Protein AF-E8KE02-F1 (afdb_monomer)

Radius of gyr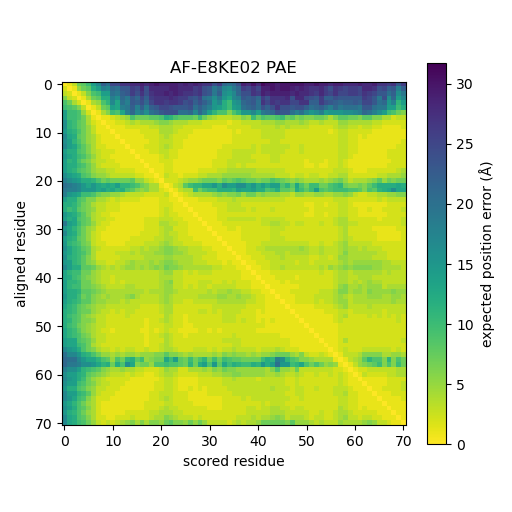ation: 13.88 Å; Cα contacts (8 Å, |Δi|>4): 106; chains: 1; bounding box: 49×18×30 Å

Solvent-accessible surface area (backbone atoms only — not comparable to full-atom values): 4544 Å² total; per-residue (Å²): 131,83,76,72,83,64,88,66,40,34,36,42,34,40,57,22,31,30,50,48,76,94,84,40,68,51,78,43,66,69,49,77,47,54,76,89,68,84,86,82,92,84,75,64,88,90,68,44,65,69,58,52,55,34,47,77,66,69,71,35,56,77,73,45,68,40,78,47,74,57,116

Mean predicted aligned error: 5.34 Å

InterPro domains:
  IPR027417 P-loop containing nucleoside triphosphate hydrolase [G3DSA:3.40.50.300] (1-69)
  IPR027417 P-loop containing nucleoside triphosphate hydrolase [SSF52540] (9-66)

Sequence (71 aa):
MSFQEHNMPNINIHNALFSLAQHNKLSIESLEIKTHDFWVIVGGNGSGKTAFAQALHNSLSLYSGEYQNSF

Organism: NCBI:txid887324

Structure (mmCIF, N/CA/C/O backbone):
data_AF-E8KE02-F1
#
_entry.id   AF-E8KE02-F1
#
loop_
_atom_site.group_PDB
_atom_site.id
_atom_site.type_symbol
_atom_site.label_atom_id
_atom_site.label_alt_id
_atom_site.label_comp_id
_atom_site.label_asym_id
_atom_site.label_entity_id
_atom_site.label_seq_id
_atom_site.pdbx_PDB_ins_code
_atom_site.Cartn_x
_atom_site.Cartn_y
_atom_site.Cartn_z
_atom_site.occupancy
_atom_site.B_iso_or_equiv
_atom_site.auth_seq_id
_atom_site.auth_comp_id
_atom_site.auth_asym_id
_atom_site.auth_atom_id
_atom_site.pdbx_PDB_model_num
ATOM 1 N N . MET A 1 1 ? -35.627 6.902 9.351 1.00 40.25 1 MET A N 1
ATOM 2 C CA . MET A 1 1 ? -34.804 5.838 9.960 1.00 40.25 1 MET A CA 1
ATOM 3 C C . MET A 1 1 ? -33.373 6.091 9.544 1.00 40.25 1 MET A C 1
ATOM 5 O O . MET A 1 1 ? -33.010 5.794 8.416 1.00 40.25 1 MET A O 1
ATOM 9 N N . SER A 1 2 ? -32.603 6.746 10.404 1.00 46.31 2 SER A N 1
ATOM 10 C CA . SER A 1 2 ? -31.152 6.816 10.273 1.00 46.31 2 SER A CA 1
ATOM 11 C C . SER A 1 2 ? -30.637 5.414 10.571 1.00 46.31 2 SER A C 1
ATOM 13 O O . SER A 1 2 ? -30.679 4.972 11.717 1.00 46.31 2 SER A O 1
ATOM 15 N N . PHE A 1 3 ? -30.251 4.676 9.532 1.00 53.75 3 PHE A N 1
ATOM 16 C CA . PHE A 1 3 ? -29.446 3.480 9.726 1.00 53.75 3 PHE A CA 1
ATOM 17 C C . PHE A 1 3 ? -28.191 3.949 10.462 1.00 53.75 3 PHE A C 1
ATOM 19 O O . PHE A 1 3 ? -27.451 4.780 9.943 1.00 53.75 3 PHE A O 1
ATOM 26 N N . GLN A 1 4 ? -28.010 3.518 11.711 1.00 54.06 4 GLN A N 1
ATOM 27 C CA . GLN A 1 4 ? -26.711 3.657 12.353 1.00 54.06 4 GLN A CA 1
ATOM 28 C C . GLN A 1 4 ? -25.715 2.939 11.440 1.00 54.06 4 GLN A C 1
ATOM 30 O O . GLN A 1 4 ? -26.002 1.812 11.031 1.00 54.06 4 GLN A O 1
ATOM 35 N N . GLU A 1 5 ? -24.610 3.597 11.078 1.00 56.94 5 GLU A N 1
ATOM 36 C CA . GLU A 1 5 ? -23.481 2.974 10.383 1.00 56.94 5 GLU A CA 1
ATOM 37 C C . GLU A 1 5 ? -22.963 1.832 11.263 1.00 56.94 5 GLU A C 1
ATO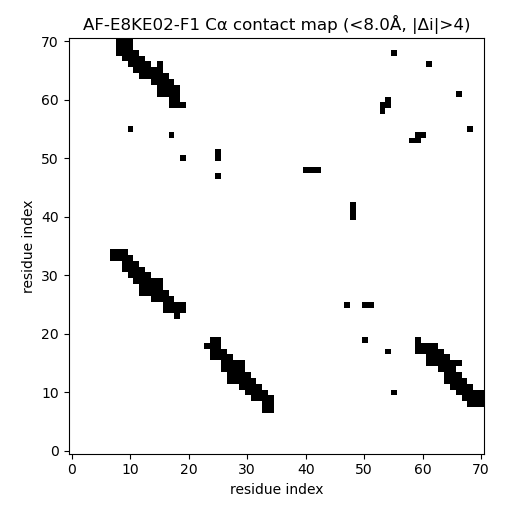M 39 O O . GLU A 1 5 ? -22.089 1.989 12.112 1.00 56.94 5 GLU A O 1
ATOM 44 N N . HIS A 1 6 ? -23.579 0.663 11.118 1.00 60.97 6 HIS A N 1
ATOM 45 C CA . HIS A 1 6 ? -23.010 -0.598 11.545 1.00 60.97 6 HIS A CA 1
ATOM 46 C C . HIS A 1 6 ? -21.665 -0.676 10.835 1.00 60.97 6 HIS A C 1
ATOM 48 O O . HIS A 1 6 ? -21.671 -0.524 9.619 1.00 60.97 6 HIS A O 1
ATOM 54 N N . ASN A 1 7 ? -20.560 -0.822 11.575 1.00 73.25 7 ASN A N 1
ATOM 55 C CA . ASN A 1 7 ? -19.178 -0.776 11.084 1.00 73.25 7 ASN A CA 1
ATOM 56 C C . ASN A 1 7 ? -19.022 -1.518 9.744 1.00 73.25 7 ASN A C 1
ATOM 58 O O . ASN A 1 7 ? -18.797 -2.730 9.722 1.00 73.25 7 ASN A O 1
ATOM 62 N N . MET A 1 8 ? -19.229 -0.798 8.639 1.00 87.44 8 MET A N 1
ATOM 63 C CA . MET A 1 8 ? -19.276 -1.393 7.315 1.00 87.44 8 MET A CA 1
ATOM 64 C C . MET A 1 8 ? -17.844 -1.712 6.913 1.00 87.44 8 MET A C 1
ATOM 66 O O . MET A 1 8 ? -16.970 -0.860 7.113 1.00 87.44 8 MET A O 1
ATOM 70 N N . PRO A 1 9 ? -17.608 -2.899 6.330 1.00 93.00 9 PRO A N 1
ATOM 71 C CA . PRO A 1 9 ? -16.330 -3.226 5.739 1.00 93.00 9 PRO A CA 1
ATOM 72 C C . PRO A 1 9 ? -15.810 -2.088 4.865 1.00 93.00 9 PRO A C 1
ATOM 74 O O . PRO A 1 9 ? -16.526 -1.508 4.038 1.00 93.00 9 PRO A O 1
ATOM 77 N N . ASN A 1 10 ? -14.560 -1.745 5.108 1.00 94.19 10 ASN A N 1
ATOM 78 C CA . ASN A 1 10 ? -13.838 -0.702 4.418 1.00 94.19 10 ASN A CA 1
ATOM 79 C C . ASN A 1 10 ? -12.352 -1.057 4.327 1.00 94.19 10 ASN A C 1
ATOM 81 O O . ASN A 1 10 ? -11.836 -1.925 5.045 1.00 94.19 10 ASN A O 1
ATOM 85 N N . ILE A 1 11 ? -11.674 -0.346 3.436 1.00 94.38 11 ILE A N 1
ATOM 86 C CA . ILE A 1 11 ? -10.220 -0.259 3.403 1.00 94.38 11 ILE A CA 1
ATOM 87 C C . ILE A 1 11 ? -9.842 1.162 3.783 1.00 94.38 11 ILE A C 1
ATOM 89 O O . ILE A 1 11 ? -10.357 2.110 3.195 1.00 94.38 11 ILE A O 1
ATOM 93 N N . ASN A 1 12 ? -8.914 1.287 4.724 1.00 95.75 12 ASN A N 1
ATOM 94 C CA . ASN A 1 12 ? -8.300 2.543 5.123 1.00 95.75 12 ASN A CA 1
ATOM 95 C C . ASN A 1 12 ? -6.780 2.427 5.018 1.00 95.75 12 ASN A C 1
ATOM 97 O O . ASN A 1 12 ? -6.170 1.503 5.564 1.00 95.75 12 ASN A O 1
ATOM 101 N N . ILE A 1 13 ? -6.170 3.364 4.298 1.00 96.56 13 ILE A N 1
ATOM 102 C CA . ILE A 1 13 ? -4.726 3.470 4.102 1.00 96.56 13 ILE A CA 1
ATOM 103 C C . ILE A 1 13 ? -4.302 4.891 4.453 1.00 96.56 13 ILE A C 1
ATOM 105 O O . ILE A 1 13 ? -4.826 5.837 3.866 1.00 96.56 13 ILE A O 1
ATOM 109 N N . HIS A 1 14 ? -3.322 5.045 5.343 1.00 98.00 14 HIS A N 1
ATOM 110 C CA . HIS A 1 14 ? -2.764 6.351 5.698 1.00 98.00 14 HIS A CA 1
ATOM 111 C C . HIS A 1 14 ? -1.240 6.300 5.779 1.00 98.00 14 HIS A C 1
ATOM 113 O O . HIS A 1 14 ? -0.666 5.515 6.538 1.00 98.00 14 HIS A O 1
ATOM 119 N N . ASN A 1 15 ? -0.583 7.159 4.994 1.00 97.81 15 ASN A N 1
ATOM 120 C CA . ASN A 1 15 ? 0.872 7.298 4.896 1.00 97.81 15 ASN A CA 1
ATOM 121 C C . ASN A 1 15 ? 1.598 5.946 4.800 1.00 97.81 15 ASN A C 1
ATOM 123 O O . ASN A 1 15 ? 2.623 5.718 5.450 1.00 97.81 15 ASN A O 1
ATOM 127 N N . ALA A 1 16 ? 1.037 5.032 4.008 1.00 97.44 16 ALA A N 1
ATOM 128 C CA . ALA A 1 16 ? 1.489 3.656 3.932 1.00 97.44 16 ALA A CA 1
ATOM 129 C C . ALA A 1 16 ? 2.576 3.483 2.872 1.00 97.44 16 ALA A C 1
ATOM 131 O O . ALA A 1 16 ? 2.431 3.903 1.721 1.00 97.44 16 ALA A O 1
ATOM 132 N N . LEU A 1 17 ? 3.644 2.787 3.256 1.00 97.00 17 LEU A N 1
ATOM 133 C CA . LEU A 1 17 ? 4.664 2.293 2.341 1.00 97.00 17 LEU A CA 1
ATOM 134 C C . LEU A 1 17 ? 4.561 0.773 2.265 1.00 97.00 17 LEU A C 1
ATOM 136 O O . LEU A 1 17 ? 4.768 0.091 3.265 1.00 97.00 17 LEU A O 1
ATOM 140 N N . PHE A 1 18 ? 4.309 0.222 1.081 1.00 96.19 18 PHE A N 1
ATOM 141 C CA . PHE A 1 18 ? 4.303 -1.224 0.847 1.00 96.19 18 PHE A CA 1
ATOM 142 C C . PHE A 1 18 ? 5.601 -1.663 0.179 1.00 96.19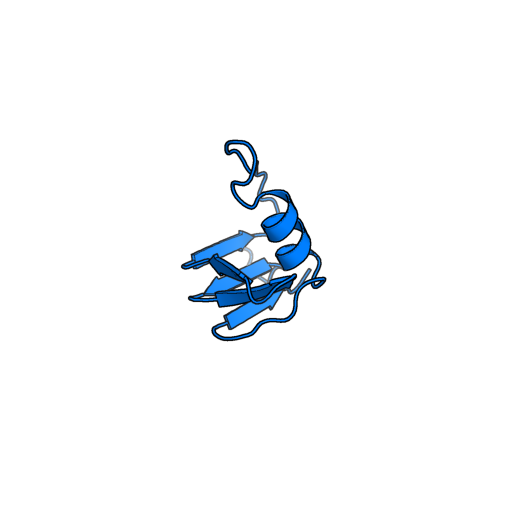 18 PHE A C 1
ATOM 144 O O . PHE A 1 18 ? 6.098 -1.008 -0.738 1.00 96.19 18 PHE A O 1
ATOM 151 N N . SER A 1 19 ? 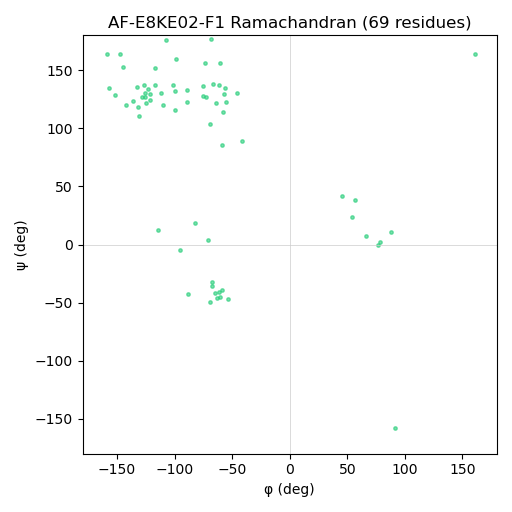6.165 -2.780 0.634 1.00 94.81 19 SER A N 1
ATOM 152 C CA . SER A 1 19 ? 7.395 -3.332 0.063 1.00 94.81 19 SER A CA 1
ATOM 153 C C . SER A 1 19 ? 7.131 -4.004 -1.279 1.00 94.81 19 SER A C 1
ATOM 155 O O . SER A 1 19 ? 6.285 -4.888 -1.375 1.00 94.81 19 SER A O 1
ATOM 157 N N . LEU A 1 20 ? 7.894 -3.613 -2.298 1.00 91.50 20 LEU A N 1
ATOM 158 C CA . LEU A 1 20 ? 7.941 -4.254 -3.611 1.00 91.50 20 LEU A CA 1
ATOM 159 C C . LEU A 1 20 ? 9.261 -5.024 -3.775 1.00 91.50 20 LEU A C 1
ATOM 161 O O . LEU A 1 20 ? 10.154 -4.967 -2.925 1.00 91.50 20 LEU A O 1
ATOM 165 N N . ALA A 1 21 ? 9.403 -5.735 -4.895 1.00 84.88 21 ALA A N 1
ATOM 166 C CA . ALA A 1 21 ? 10.667 -6.363 -5.265 1.00 84.88 21 ALA A CA 1
ATOM 167 C C . ALA A 1 21 ? 11.799 -5.325 -5.431 1.00 84.88 21 ALA A C 1
ATOM 169 O O . ALA A 1 21 ? 11.552 -4.154 -5.726 1.00 84.88 21 ALA A O 1
ATOM 170 N N . GLN A 1 22 ? 13.049 -5.782 -5.281 1.00 80.06 22 GLN A N 1
ATOM 171 C CA . GLN A 1 22 ? 14.265 -4.991 -5.540 1.00 80.06 22 GLN A CA 1
ATOM 172 C C . GLN A 1 22 ? 14.360 -3.682 -4.731 1.00 80.06 22 GLN A C 1
ATOM 174 O O . GLN A 1 22 ? 14.824 -2.669 -5.238 1.00 80.06 22 GLN A O 1
ATOM 179 N N . HIS A 1 23 ? 13.931 -3.703 -3.464 1.00 79.50 23 HIS A N 1
ATOM 180 C CA . HIS A 1 23 ? 13.955 -2.556 -2.538 1.00 79.50 23 HIS A CA 1
ATOM 181 C C . HIS A 1 23 ? 13.031 -1.377 -2.889 1.00 79.50 23 HIS A C 1
ATOM 183 O O . HIS A 1 23 ? 13.049 -0.367 -2.184 1.00 79.50 23 HIS A O 1
ATOM 189 N N . ASN A 1 24 ? 12.168 -1.506 -3.898 1.00 90.31 24 ASN A N 1
ATOM 190 C CA . ASN A 1 24 ? 11.193 -0.467 -4.219 1.00 90.31 24 ASN A CA 1
ATOM 191 C C . ASN A 1 24 ? 10.045 -0.421 -3.201 1.00 90.31 24 ASN A C 1
ATOM 193 O O . ASN A 1 24 ? 9.737 -1.410 -2.526 1.00 90.31 24 ASN A O 1
ATOM 197 N N . LYS A 1 25 ? 9.393 0.741 -3.104 1.00 94.81 25 LYS A N 1
ATOM 198 C CA . LYS A 1 25 ? 8.228 0.964 -2.243 1.00 94.81 25 LYS A CA 1
ATOM 199 C C . LYS A 1 25 ? 7.075 1.545 -3.052 1.00 94.81 25 LYS A C 1
ATOM 201 O O . LYS A 1 25 ? 7.285 2.441 -3.865 1.00 94.81 25 LYS A O 1
ATOM 206 N N . LEU A 1 26 ? 5.867 1.047 -2.812 1.00 95.44 26 LEU A N 1
ATOM 207 C CA . LEU A 1 26 ? 4.638 1.721 -3.220 1.00 95.44 26 LEU A CA 1
ATOM 208 C C . LEU A 1 26 ? 4.224 2.658 -2.086 1.00 95.44 26 LEU A C 1
ATOM 210 O O . LEU A 1 26 ? 4.032 2.189 -0.967 1.00 95.44 26 LEU A O 1
ATOM 214 N N . SER A 1 27 ? 4.091 3.949 -2.380 1.00 95.88 27 SER A N 1
ATOM 215 C CA . SER A 1 27 ? 3.588 4.943 -1.430 1.00 95.88 27 SER A CA 1
ATOM 216 C C . SER A 1 27 ? 2.117 5.233 -1.692 1.00 95.88 27 SER A C 1
ATOM 218 O O . SER A 1 27 ? 1.734 5.467 -2.839 1.00 95.88 27 SER A O 1
ATOM 220 N N . ILE A 1 28 ? 1.308 5.228 -0.635 1.00 96.19 28 ILE A N 1
ATOM 221 C CA . ILE A 1 28 ? -0.090 5.657 -0.653 1.00 96.19 28 ILE A CA 1
ATOM 222 C C . ILE A 1 28 ? -0.283 6.622 0.519 1.00 96.19 28 ILE A C 1
ATOM 224 O O . ILE A 1 28 ? -0.228 6.215 1.679 1.00 96.19 28 ILE A O 1
ATOM 228 N N . GLU A 1 29 ? -0.493 7.904 0.216 1.00 96.81 29 GLU A N 1
ATOM 229 C CA . GLU A 1 29 ? -0.664 8.948 1.238 1.00 96.81 29 GLU A CA 1
ATOM 230 C C . GLU A 1 29 ? -1.988 8.794 1.990 1.00 96.81 29 GLU A C 1
ATOM 232 O O . GLU A 1 29 ? -2.016 8.794 3.218 1.00 96.81 29 GLU A O 1
ATOM 237 N N . SER A 1 30 ? -3.090 8.632 1.260 1.00 96.50 30 SER A N 1
ATOM 238 C CA . SER A 1 30 ? -4.407 8.415 1.848 1.00 96.50 30 SER A CA 1
ATOM 239 C C . SER A 1 30 ? -5.325 7.716 0.854 1.00 96.50 30 SER A C 1
ATOM 241 O O . SER A 1 30 ? -5.375 8.096 -0.319 1.00 96.50 30 SER A O 1
ATOM 243 N N . LEU A 1 31 ? -6.047 6.702 1.318 1.00 95.56 31 LEU A N 1
ATOM 244 C CA . LEU A 1 31 ? -7.103 6.043 0.560 1.00 95.56 31 LEU A CA 1
ATOM 245 C C . LEU A 1 31 ? -8.142 5.473 1.522 1.00 95.56 31 LEU A C 1
ATOM 247 O O . LEU A 1 31 ? -7.801 4.696 2.409 1.00 95.56 31 LEU A O 1
ATOM 251 N N . GLU A 1 32 ? -9.405 5.802 1.279 1.00 95.44 32 GLU A N 1
ATOM 252 C CA . GLU A 1 32 ? -10.556 5.184 1.930 1.00 95.44 32 GLU A CA 1
ATOM 253 C C . GLU A 1 32 ? -11.440 4.567 0.839 1.00 95.44 32 GLU A C 1
ATOM 255 O O . GLU A 1 32 ? -11.750 5.233 -0.150 1.00 95.44 32 GLU A O 1
ATOM 260 N N . ILE A 1 33 ? -11.818 3.298 1.000 1.00 93.88 33 ILE A N 1
ATOM 261 C CA 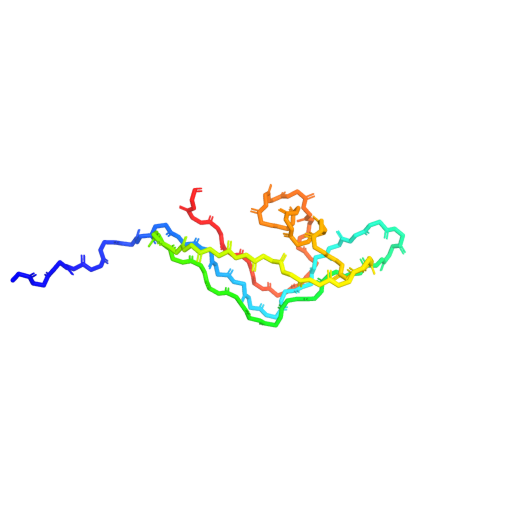. ILE A 1 33 ? -12.787 2.611 0.132 1.00 93.88 33 ILE A CA 1
ATOM 262 C C . ILE A 1 33 ? -13.888 2.053 1.017 1.00 93.88 33 ILE A C 1
ATOM 264 O O . ILE A 1 33 ? -13.625 1.238 1.907 1.00 93.88 33 ILE A O 1
ATOM 268 N N . LYS A 1 34 ? -15.120 2.470 0.753 1.00 94.31 34 LYS A N 1
ATOM 269 C CA . LYS A 1 34 ? -16.316 2.089 1.504 1.00 94.31 34 LYS A CA 1
ATOM 270 C C . LYS A 1 34 ? -17.068 0.976 0.794 1.00 94.31 34 LYS A C 1
ATOM 272 O O . LYS A 1 34 ? -16.936 0.753 -0.411 1.00 94.31 34 L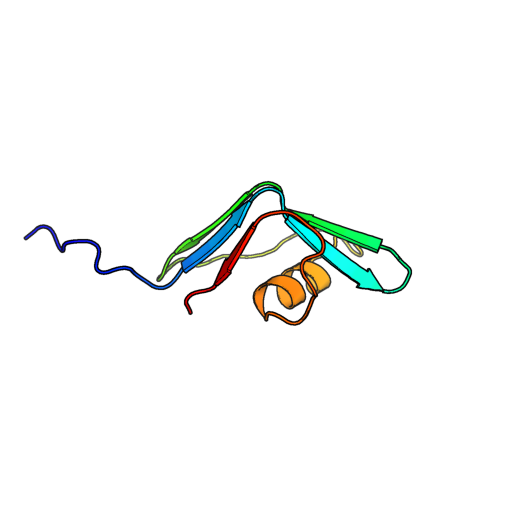YS A O 1
ATOM 277 N N . THR A 1 35 ? -17.905 0.268 1.547 1.00 92.94 35 THR A N 1
ATOM 278 C CA . THR A 1 35 ? -18.862 -0.661 0.940 1.00 92.94 35 THR A CA 1
ATOM 279 C C . THR A 1 35 ? -19.729 0.097 -0.078 1.00 92.94 35 THR A C 1
ATOM 281 O O . THR A 1 35 ? -20.254 1.161 0.241 1.00 92.94 35 THR A O 1
ATOM 284 N N . HIS A 1 36 ? -19.925 -0.489 -1.264 1.00 92.69 36 HIS A N 1
ATOM 285 C CA . HIS A 1 36 ? -20.635 0.076 -2.427 1.00 92.69 36 HIS A CA 1
ATOM 286 C C . HIS A 1 36 ? -19.864 1.101 -3.273 1.00 92.69 36 HIS A C 1
ATOM 288 O O . HIS A 1 36 ? -20.413 1.565 -4.275 1.00 92.69 36 HIS A O 1
ATOM 294 N N . ASP A 1 37 ? -18.602 1.402 -2.960 1.00 93.75 37 ASP A N 1
ATOM 295 C CA . ASP A 1 37 ? -17.776 2.202 -3.864 1.00 93.75 37 ASP A CA 1
ATOM 296 C C . ASP A 1 37 ? -17.484 1.442 -5.167 1.00 93.75 37 ASP A C 1
ATOM 298 O O . ASP A 1 37 ? -17.161 0.250 -5.176 1.00 93.75 37 ASP A O 1
ATOM 302 N N . PHE A 1 38 ? -17.568 2.159 -6.290 1.00 92.31 38 PHE A N 1
ATOM 303 C CA . PHE A 1 38 ? -17.179 1.663 -7.606 1.00 92.31 38 PHE A CA 1
ATOM 304 C C . PHE A 1 38 ? -16.091 2.560 -8.188 1.00 92.31 38 PHE A C 1
ATOM 306 O O . PHE A 1 38 ? -16.253 3.773 -8.305 1.00 92.31 38 PHE A O 1
ATOM 313 N N . TRP A 1 39 ? -14.965 1.957 -8.545 1.00 90.12 39 TRP A N 1
ATOM 314 C CA . TRP A 1 39 ? -13.702 2.656 -8.707 1.00 90.12 39 TRP A CA 1
ATOM 315 C C . TRP A 1 39 ? -12.879 2.057 -9.839 1.00 90.12 39 TRP A C 1
ATOM 317 O O . TRP A 1 39 ? -12.997 0.881 -10.183 1.00 90.12 39 TRP A O 1
ATOM 327 N N . VAL A 1 40 ? -12.036 2.900 -10.431 1.00 94.00 40 VAL A N 1
ATOM 328 C CA . VAL A 1 40 ? -11.110 2.530 -11.497 1.00 94.00 40 VAL A CA 1
ATOM 329 C C . VAL A 1 40 ? -9.734 3.095 -11.177 1.00 94.00 40 VAL A C 1
ATOM 331 O O . VAL A 1 40 ? -9.598 4.252 -10.788 1.00 94.00 40 VAL A O 1
ATOM 334 N N . ILE A 1 41 ? -8.699 2.277 -11.359 1.00 92.44 41 ILE A N 1
ATOM 335 C CA . ILE A 1 41 ? -7.308 2.707 -11.213 1.00 92.44 41 ILE A CA 1
ATOM 336 C C . ILE A 1 41 ? -6.755 2.968 -12.614 1.00 92.44 41 ILE A C 1
ATOM 338 O O . ILE A 1 41 ? -6.619 2.045 -13.420 1.00 92.44 41 ILE A O 1
ATOM 342 N N . VAL A 1 42 ? -6.410 4.221 -12.906 1.00 95.50 42 VAL A N 1
ATOM 343 C CA . VAL A 1 42 ? -5.882 4.646 -14.211 1.00 95.50 42 VAL A CA 1
ATOM 344 C C . VAL A 1 42 ? -4.461 5.186 -14.090 1.00 95.50 42 VAL A C 1
ATOM 346 O O . VAL A 1 42 ? -4.052 5.693 -13.051 1.00 95.50 42 VAL A O 1
ATOM 349 N N . GLY A 1 43 ? -3.680 5.056 -15.161 1.00 94.88 43 GLY A N 1
ATOM 350 C CA . GLY A 1 43 ? -2.300 5.537 -15.209 1.00 94.88 43 GLY A CA 1
ATOM 351 C C . GLY A 1 43 ? -1.491 4.884 -16.325 1.00 94.88 43 GLY A C 1
ATOM 352 O O . GLY A 1 43 ? -1.885 3.845 -16.864 1.00 94.88 43 GLY A O 1
ATOM 353 N N . GLY A 1 44 ? -0.343 5.473 -16.662 1.00 96.62 44 GLY A N 1
ATOM 354 C CA . GLY A 1 44 ? 0.563 4.972 -17.701 1.00 96.62 44 GLY A CA 1
ATOM 355 C C . GLY A 1 44 ? 1.260 3.649 -17.350 1.00 96.62 44 GLY A C 1
ATOM 356 O O . GLY A 1 44 ? 1.100 3.091 -16.261 1.00 96.62 44 GLY A O 1
ATOM 357 N N . ASN A 1 45 ? 2.048 3.115 -18.283 1.00 95.38 45 ASN A N 1
ATOM 358 C CA . ASN A 1 45 ? 2.861 1.922 -18.032 1.00 95.38 45 ASN A CA 1
ATOM 359 C C . ASN A 1 45 ? 3.873 2.185 -16.908 1.00 95.38 45 ASN A C 1
ATOM 361 O O . ASN A 1 45 ? 4.470 3.254 -16.847 1.00 95.38 45 ASN A O 1
ATOM 365 N N . GLY A 1 46 ? 4.037 1.222 -15.999 1.00 90.81 46 GLY A N 1
ATOM 366 C CA . GLY A 1 46 ? 4.953 1.354 -14.860 1.00 90.81 46 GLY A CA 1
ATOM 367 C C . GLY A 1 46 ? 4.456 2.236 -13.708 1.00 90.81 46 GLY A C 1
ATOM 368 O O . GLY A 1 46 ? 5.132 2.312 -12.692 1.00 90.81 46 GLY A O 1
ATOM 369 N N . SER A 1 47 ? 3.261 2.834 -13.788 1.00 92.81 47 SER A N 1
ATOM 370 C CA . SER A 1 47 ? 2.735 3.732 -12.742 1.00 92.81 47 SER A CA 1
ATOM 371 C C . SER A 1 47 ? 2.328 3.045 -11.427 1.00 92.81 47 SER A C 1
ATOM 373 O O . SER A 1 47 ? 1.752 3.687 -10.559 1.00 92.81 47 SER A O 1
ATOM 375 N N . GLY A 1 48 ? 2.541 1.732 -11.295 1.00 93.31 48 GLY A N 1
ATOM 376 C CA . GLY A 1 48 ? 2.234 0.996 -10.065 1.00 93.31 48 GLY A CA 1
ATOM 377 C C . GLY A 1 48 ? 0.809 0.445 -9.938 1.00 93.31 48 GLY A C 1
ATOM 378 O O . GLY A 1 48 ? 0.475 -0.055 -8.875 1.00 93.31 48 GLY A O 1
ATOM 379 N N . LYS A 1 49 ? -0.025 0.447 -10.992 1.00 95.69 49 LYS A N 1
ATOM 380 C CA . LYS A 1 49 ? -1.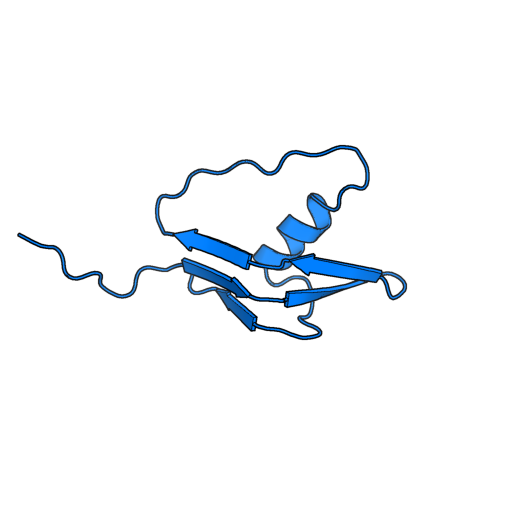411 -0.085 -10.924 1.00 95.69 49 LYS A CA 1
ATOM 381 C C . LYS A 1 49 ? -1.489 -1.526 -10.399 1.00 95.69 49 LYS A C 1
ATOM 383 O O . LYS A 1 49 ? -2.278 -1.824 -9.512 1.00 95.69 49 LYS A O 1
ATOM 388 N N . THR A 1 50 ? -0.643 -2.415 -10.925 1.00 93.12 50 THR A N 1
ATOM 389 C CA . THR A 1 50 ? -0.566 -3.812 -10.468 1.00 93.12 50 THR A CA 1
ATOM 390 C C . THR A 1 50 ? -0.086 -3.902 -9.021 1.00 93.12 50 THR A C 1
ATOM 392 O O . THR A 1 50 ? -0.669 -4.643 -8.240 1.00 93.12 50 THR A O 1
ATOM 395 N N . ALA A 1 51 ? 0.919 -3.105 -8.644 1.00 93.75 51 ALA A N 1
ATOM 396 C CA . ALA A 1 51 ? 1.404 -3.039 -7.267 1.00 93.75 51 ALA A CA 1
ATOM 397 C C . ALA A 1 51 ? 0.308 -2.560 -6.300 1.00 93.75 51 ALA A C 1
ATOM 399 O O . ALA A 1 51 ? 0.150 -3.116 -5.219 1.00 93.75 51 ALA A O 1
ATOM 400 N N . PHE A 1 52 ? -0.492 -1.574 -6.706 1.00 94.69 52 PHE A N 1
ATOM 401 C CA . PHE A 1 52 ? -1.629 -1.085 -5.934 1.00 94.69 52 PHE A CA 1
ATOM 402 C C . PHE A 1 52 ? -2.699 -2.165 -5.747 1.00 94.69 52 PHE A C 1
ATOM 404 O O . PHE A 1 52 ? -3.125 -2.409 -4.624 1.00 94.69 52 PHE A O 1
ATOM 411 N N . ALA A 1 53 ? -3.065 -2.894 -6.807 1.00 92.62 53 ALA A N 1
ATOM 412 C CA . ALA A 1 53 ? -3.980 -4.032 -6.691 1.00 92.62 53 ALA A CA 1
ATOM 413 C C . ALA A 1 53 ? -3.450 -5.113 -5.724 1.00 92.62 53 ALA A C 1
ATOM 415 O O . ALA A 1 53 ? -4.207 -5.663 -4.928 1.00 92.62 53 ALA A O 1
ATOM 416 N N . GLN A 1 54 ? -2.141 -5.384 -5.745 1.00 92.00 54 GLN A N 1
ATOM 417 C CA . GLN A 1 54 ? -1.503 -6.326 -4.820 1.00 92.00 54 GLN A CA 1
ATOM 418 C C . GLN A 1 54 ? -1.506 -5.833 -3.365 1.00 92.00 54 GLN A C 1
ATOM 420 O O . GLN A 1 54 ? -1.659 -6.654 -2.460 1.00 92.00 54 GLN A O 1
ATOM 425 N N . ALA A 1 55 ? -1.360 -4.524 -3.128 1.00 92.06 55 ALA A N 1
ATOM 426 C CA . ALA A 1 55 ? -1.453 -3.942 -1.787 1.00 92.06 55 ALA A CA 1
ATOM 427 C C . ALA A 1 55 ? -2.839 -4.188 -1.169 1.00 92.06 55 ALA A C 1
ATOM 429 O O . ALA A 1 55 ? -2.930 -4.649 -0.035 1.00 92.06 55 ALA A O 1
ATOM 430 N N . LEU A 1 56 ? -3.904 -3.977 -1.949 1.00 89.81 56 LEU A N 1
ATOM 431 C CA . LEU A 1 56 ? -5.293 -4.179 -1.513 1.00 89.81 56 LEU A CA 1
ATOM 432 C C . LEU A 1 56 ? -5.632 -5.652 -1.250 1.00 89.81 56 LEU A C 1
ATOM 434 O O . LEU A 1 56 ? -6.424 -5.965 -0.368 1.00 89.81 56 LEU A O 1
ATOM 438 N N . HIS A 1 57 ? -5.018 -6.570 -1.999 1.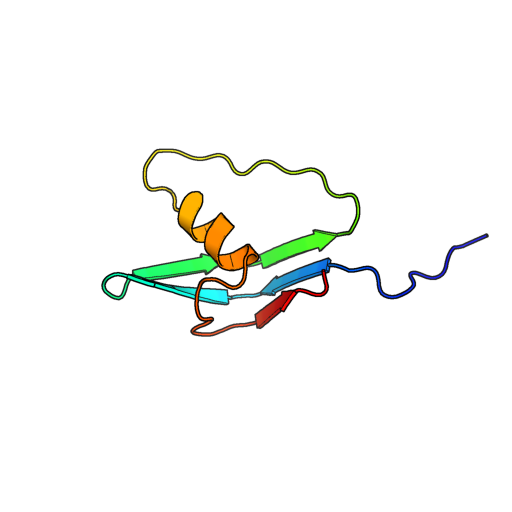00 85.50 57 HIS A N 1
ATOM 439 C CA . HIS A 1 57 ? -5.198 -8.016 -1.833 1.00 85.50 57 HIS A CA 1
ATOM 440 C C . HIS A 1 57 ? -4.311 -8.604 -0.712 1.00 85.50 57 HIS A C 1
ATOM 442 O O . HIS A 1 57 ? -4.015 -9.799 -0.709 1.00 85.50 57 HIS A O 1
ATOM 448 N N . ASN A 1 58 ? -3.801 -7.776 0.210 1.00 74.38 58 ASN A N 1
ATOM 449 C CA . ASN A 1 58 ? -2.892 -8.176 1.299 1.00 74.38 58 ASN A CA 1
ATOM 450 C C . ASN A 1 58 ? -1.639 -8.937 0.826 1.00 74.38 58 ASN A C 1
ATOM 452 O O . ASN A 1 58 ? -1.039 -9.703 1.576 1.00 74.38 58 ASN A O 1
ATOM 456 N N . SER A 1 59 ? -1.243 -8.757 -0.434 1.00 78.75 59 SER A N 1
ATOM 457 C CA . SER A 1 59 ? -0.158 -9.524 -1.057 1.00 78.75 59 SER A CA 1
ATOM 458 C C . SER A 1 59 ? 1.192 -8.804 -0.981 1.00 78.75 59 SER A C 1
ATOM 460 O O . SER A 1 59 ? 2.211 -9.370 -1.374 1.00 78.75 59 SER A O 1
ATOM 462 N N . LEU A 1 60 ? 1.216 -7.569 -0.470 1.00 88.38 60 LEU A N 1
ATOM 463 C CA . LEU A 1 60 ? 2.432 -6.804 -0.199 1.00 88.38 60 LEU A CA 1
ATOM 464 C C . LEU A 1 60 ? 2.557 -6.520 1.297 1.00 88.38 60 LEU A C 1
ATOM 466 O O . LEU A 1 60 ? 1.594 -6.120 1.947 1.00 88.38 60 LEU A O 1
ATOM 470 N N . SER A 1 61 ? 3.764 -6.676 1.838 1.00 91.94 61 SER A N 1
ATOM 471 C CA . SER A 1 61 ? 4.037 -6.357 3.239 1.00 91.94 61 SER A CA 1
ATOM 472 C C . SER A 1 61 ? 4.057 -4.845 3.461 1.00 91.94 61 SER A C 1
ATOM 474 O O . SER A 1 61 ? 4.820 -4.126 2.803 1.00 91.94 61 SER A O 1
ATOM 476 N N . LEU A 1 62 ? 3.270 -4.375 4.429 1.00 95.12 62 LEU A N 1
ATOM 477 C CA . LEU A 1 62 ? 3.349 -3.010 4.939 1.00 95.12 62 LEU A CA 1
ATOM 478 C C . LEU A 1 62 ? 4.719 -2.797 5.601 1.00 95.12 62 LEU A C 1
ATOM 480 O O . LEU A 1 62 ? 5.105 -3.529 6.508 1.00 95.12 62 LEU A O 1
ATOM 484 N N . TYR A 1 63 ? 5.471 -1.819 5.112 1.00 95.94 63 TYR A N 1
ATOM 485 C CA . TYR A 1 63 ? 6.764 -1.420 5.662 1.00 95.94 63 TYR A CA 1
ATOM 486 C C . TYR A 1 63 ? 6.610 -0.371 6.768 1.00 95.94 63 TYR A C 1
ATOM 488 O O . TYR A 1 63 ? 7.283 -0.453 7.790 1.00 95.94 63 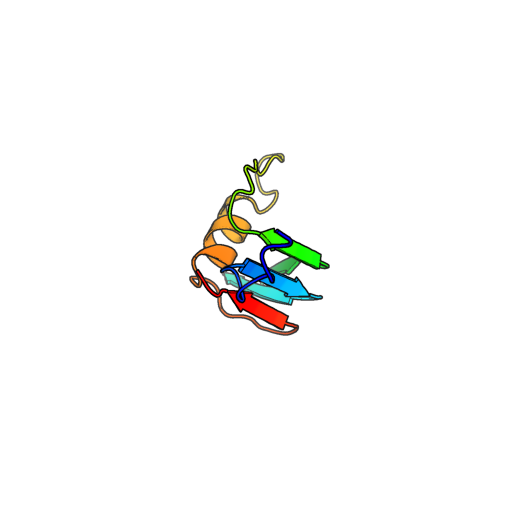TYR A O 1
ATOM 496 N N . SER A 1 64 ? 5.734 0.613 6.560 1.00 97.25 64 SER A N 1
ATOM 497 C CA . SER A 1 64 ? 5.416 1.672 7.524 1.00 97.25 64 SER A CA 1
ATOM 498 C C . SER A 1 64 ? 4.057 2.293 7.205 1.00 97.25 64 SER A C 1
ATOM 500 O O . SER A 1 64 ? 3.582 2.151 6.079 1.00 97.25 64 SER A O 1
ATOM 502 N N . GLY A 1 65 ? 3.482 3.025 8.161 1.00 97.12 65 GLY A N 1
ATOM 503 C CA . GLY A 1 65 ? 2.172 3.668 8.032 1.00 97.12 65 GLY A CA 1
ATOM 504 C C . GLY A 1 65 ? 1.036 2.780 8.524 1.00 97.12 65 GLY A C 1
ATOM 505 O O . GLY A 1 65 ? 1.260 1.859 9.311 1.00 97.12 65 GLY A O 1
ATOM 506 N N . GLU A 1 66 ? -0.176 3.056 8.054 1.00 97.19 66 GLU A N 1
ATOM 507 C CA . GLU A 1 66 ? -1.389 2.359 8.472 1.00 97.19 66 GLU A CA 1
ATOM 508 C C . GLU A 1 66 ? -2.101 1.737 7.277 1.00 97.19 66 GLU A C 1
ATOM 510 O O . GLU A 1 66 ? -2.297 2.371 6.238 1.00 97.19 66 GLU A O 1
ATOM 515 N N . TYR A 1 67 ? -2.502 0.482 7.449 1.00 95.94 67 TYR A N 1
ATOM 516 C CA . TYR A 1 67 ? -3.345 -0.229 6.507 1.00 95.94 67 TYR A CA 1
ATOM 517 C C . TYR A 1 67 ? -4.321 -1.113 7.272 1.00 95.94 67 TYR A C 1
ATOM 519 O O . TYR A 1 67 ? -3.916 -1.995 8.032 1.00 95.94 67 TYR A O 1
ATOM 527 N N . GLN A 1 68 ? -5.605 -0.862 7.066 1.00 94.25 68 GLN A N 1
ATOM 528 C CA . GLN A 1 68 ? -6.701 -1.641 7.614 1.00 94.25 68 GLN A CA 1
ATOM 529 C C . GLN A 1 68 ? -7.591 -2.082 6.462 1.00 94.25 68 GLN A C 1
ATOM 531 O O . GLN A 1 68 ? -7.988 -1.273 5.627 1.00 94.25 68 GLN A O 1
ATOM 536 N N . ASN A 1 69 ? -7.898 -3.370 6.422 1.00 92.44 69 ASN A N 1
ATOM 537 C CA . ASN A 1 69 ? -8.839 -3.943 5.476 1.00 92.44 69 ASN A CA 1
ATOM 538 C C . ASN A 1 69 ? -9.801 -4.829 6.264 1.00 92.44 69 ASN A C 1
ATOM 540 O O . ASN A 1 69 ? -9.365 -5.763 6.937 1.00 92.44 69 ASN A O 1
ATOM 544 N N . SER A 1 70 ? -11.082 -4.478 6.226 1.00 91.12 70 SER A N 1
ATOM 545 C CA . SER A 1 70 ? -12.154 -5.148 6.969 1.00 91.12 70 SER A CA 1
ATOM 546 C C . SER A 1 70 ? -13.178 -5.849 6.066 1.00 91.12 70 SER A C 1
ATOM 548 O O . SER A 1 70 ? -14.239 -6.236 6.559 1.00 91.12 70 SER A O 1
ATOM 550 N N . PHE A 1 71 ? -12.866 -6.003 4.771 1.00 86.62 71 PHE A N 1
ATOM 551 C CA . PHE A 1 71 ? -13.611 -6.847 3.825 1.00 86.62 71 PHE A CA 1
ATOM 552 C C . PHE A 1 71 ? -13.280 -8.335 3.965 1.00 86.62 71 PHE A C 1
ATOM 554 O O . PHE A 1 71 ? -12.165 -8.671 4.428 1.00 86.62 71 PHE A O 1
#

Secondary structure (DSSP, 8-state):
---------EEEEEEEEEE-GGG-EEEEEEEEEETT--------TTSSHHHHHHHHTT-S-EEEEEEEE--

Foldseek 3Di:
DPPDPPPFWKKWFAQWWWDDPPRDTDGDHTDIGTPPDDDDDDDDPPPCPVVVVCVLVVNTDTPDGDIDGRD

pLDDT: mean 89.05, std 12.5, range [40.25, 98.0]

Nearest PDB structures (foldseek):
  9g2k-assembly1_B  TM=7.504E-01  e=8.424E-02  Mycolicibacterium thermoresistibile ATCC 19527
  9g2s-assembly1_B  TM=8.055E-01  e=1.216E-01  Mycolicibacterium thermoresistibile ATCC 19527
  9g2t-assembly1_B  TM=8.062E-01  e=1.216E-01  Mycolicibacterium thermoresistibile ATCC 19527
  3j5s-assembly1_D  TM=7.498E-01  e=1.292E-01  Escherichia coli str. K-12 substr. MG1655
  7u2x-assembly1_E  TM=7.142E-01  e=3.652E-01  Cricetus cricetus